Protein 2RIQ (pdb70)

Structure (mmCIF, N/CA/C/O backbone):
data_2RIQ
#
_entry.id   2RIQ
#
_cell.length_a   71.841
_cell.length_b   85.652
_cell.length_c   67.758
_cell.angle_alpha   90.00
_cell.angle_beta   90.00
_cell.angle_gamma   90.00
#
_symmetry.space_group_name_H-M   'C 2 2 21'
#
loop_
_entity.id
_entity.type
_entity.pdbx_description
1 polymer 'Poly [ADP-ribose] polymerase 1'
2 non-polymer 'ZINC ION'
3 non-polymer ETHANOL
4 non-polymer GLYCEROL
5 water water
#
loop_
_atom_site.group_PDB
_atom_site.id
_atom_site.type_symbol
_atom_site.label_atom_id
_atom_site.label_alt_id
_atom_site.label_comp_id
_atom_site.label_asym_id
_atom_site.label_entity_id
_atom_site.label_seq_id
_atom_site.pdbx_PDB_ins_code
_atom_site.Cartn_x
_atom_site.Cartn_y
_atom_site.Cartn_z
_atom_site.occupancy
_atom_site.B_iso_or_equiv
_atom_site.auth_seq_id
_atom_site.auth_comp_id
_atom_site.auth_asym_id
_atom_site.auth_atom_id
_atom_site.pdbx_PDB_model_num
ATOM 1 N N . LYS A 1 11 ? 34.964 29.700 -9.389 1.00 64.14 225 LYS A N 1
ATOM 2 C CA . LYS A 1 11 ? 35.460 31.096 -9.591 1.00 64.11 225 LYS A CA 1
ATOM 3 C C . LYS A 1 11 ? 34.831 32.031 -8.566 1.00 64.10 225 LYS A C 1
ATOM 4 O O . LYS A 1 11 ? 35.477 32.409 -7.583 1.00 64.35 225 LYS A O 1
ATOM 6 N N . LYS A 1 12 ? 33.567 32.391 -8.794 1.00 63.75 226 LYS A N 1
ATOM 7 C CA . LYS A 1 12 ? 32.804 33.216 -7.854 1.00 63.10 226 LYS A CA 1
ATOM 8 C C . LYS A 1 12 ? 32.309 32.368 -6.680 1.00 62.72 226 LYS A C 1
ATOM 9 O O . LYS A 1 12 ? 31.744 32.897 -5.714 1.00 62.68 226 LYS A O 1
ATOM 11 N N . GLU A 1 13 ? 32.527 31.054 -6.782 1.00 62.22 2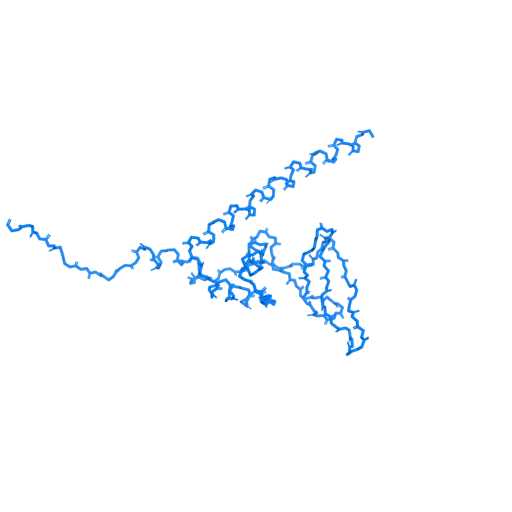27 GLU A N 1
ATOM 12 C CA . GLU A 1 13 ? 32.272 30.105 -5.700 1.00 61.66 227 GLU A CA 1
ATOM 13 C C . GLU A 1 13 ? 33.137 30.462 -4.500 1.00 61.38 227 GLU A C 1
ATOM 14 O O . GLU A 1 13 ? 32.667 30.454 -3.358 1.00 61.49 227 GLU A O 1
ATOM 16 N N . LYS A 1 14 ? 34.401 30.785 -4.780 1.00 60.73 228 LYS A N 1
ATOM 17 C CA . LYS A 1 14 ? 35.365 31.213 -3.771 1.00 60.06 228 LYS A CA 1
ATOM 18 C C . LYS A 1 14 ? 34.906 32.500 -3.094 1.00 59.61 228 LYS A C 1
ATOM 19 O O . LYS A 1 14 ? 35.013 32.639 -1.876 1.00 59.64 228 LYS A O 1
ATOM 21 N N . ASP A 1 15 ? 34.383 33.424 -3.896 1.00 58.94 229 ASP A N 1
ATOM 22 C CA . ASP A 1 15 ? 33.902 34.712 -3.410 1.00 58.33 229 ASP A CA 1
ATOM 23 C C . ASP A 1 15 ? 32.712 34.517 -2.482 1.00 57.73 229 ASP A C 1
ATOM 24 O O . ASP A 1 15 ? 32.653 35.113 -1.401 1.00 57.80 229 ASP A O 1
ATOM 29 N N . LYS A 1 16 ? 31.769 33.681 -2.916 1.00 56.45 230 LYS A N 1
ATOM 30 C CA . LYS A 1 16 ? 30.576 33.369 -2.140 1.00 55.59 230 LYS A CA 1
ATOM 31 C C . LYS A 1 16 ? 30.956 32.723 -0.802 1.00 54.28 230 LYS A C 1
ATOM 32 O O . LYS A 1 16 ? 30.416 33.096 0.239 1.00 54.07 230 LYS A O 1
ATOM 38 N N . ASP A 1 17 ? 31.887 31.770 -0.848 1.00 52.91 231 ASP A N 1
ATOM 39 C CA . ASP A 1 17 ? 32.408 31.117 0.347 1.00 51.86 231 ASP A CA 1
ATOM 40 C C . ASP A 1 17 ? 32.989 32.110 1.348 1.00 50.57 231 ASP A C 1
ATOM 41 O O . ASP A 1 17 ? 32.744 31.994 2.552 1.00 49.44 231 ASP A O 1
ATOM 46 N N . SER A 1 18 ? 33.740 33.087 0.841 1.00 48.91 232 SER A N 1
ATOM 47 C CA . SER A 1 18 ? 34.348 34.116 1.678 1.00 47.60 232 SER A CA 1
ATOM 48 C C . SER A 1 18 ? 33.330 35.033 2.306 1.00 46.09 232 SER A C 1
ATOM 49 O O . SER A 1 18 ? 33.467 35.395 3.474 1.00 45.28 232 SER A O 1
ATOM 52 N N . LYS A 1 19 ? 32.326 35.435 1.533 1.00 44.66 233 LYS A N 1
ATOM 53 C CA . LYS A 1 19 ? 31.219 36.219 2.083 1.00 43.62 233 LYS A CA 1
ATOM 54 C C . LYS A 1 19 ? 30.541 35.434 3.214 1.00 42.07 233 LYS A C 1
ATOM 55 O O . LYS A 1 19 ? 30.268 35.988 4.268 1.00 42.63 233 LYS A O 1
ATOM 57 N N . LEU A 1 20 ? 30.316 34.142 2.996 1.00 41.08 234 LEU A N 1
ATOM 58 C CA . LEU A 1 20 ? 29.688 33.277 4.005 1.00 39.84 234 LEU A CA 1
ATOM 59 C C . LEU A 1 20 ? 30.564 33.119 5.252 1.00 38.68 234 LEU A C 1
ATOM 60 O O . LEU A 1 20 ? 30.066 33.174 6.366 1.00 36.69 234 LEU A O 1
ATOM 65 N N . GLU A 1 21 ? 31.856 32.900 5.037 1.00 37.57 235 GLU A N 1
ATOM 66 C CA . GLU A 1 21 ? 32.833 32.794 6.127 1.00 38.15 235 GLU A CA 1
ATOM 67 C C . GLU A 1 21 ? 32.832 34.032 7.004 1.00 36.36 235 GLU A C 1
ATOM 68 O O . GLU A 1 21 ? 32.865 33.936 8.225 1.00 34.80 235 GLU A O 1
ATOM 74 N N . LYS A 1 22 ? 32.771 35.200 6.379 1.00 35.03 236 LYS A N 1
ATOM 75 C CA . LYS A 1 22 ? 32.683 36.448 7.127 1.00 35.23 236 LYS A CA 1
ATOM 76 C C . LYS A 1 22 ? 31.405 36.586 7.961 1.00 33.60 236 LYS A C 1
ATOM 77 O O . LYS A 1 22 ? 31.450 36.973 9.123 1.00 32.72 236 LYS A O 1
ATOM 83 N N . ALA A 1 23 ? 30.268 36.233 7.364 1.00 33.21 237 ALA A N 1
ATOM 84 C CA . ALA A 1 23 ? 28.985 36.196 8.089 1.00 32.52 237 ALA A CA 1
ATOM 85 C C . ALA A 1 23 ? 29.012 35.159 9.231 1.00 31.93 237 ALA A C 1
ATOM 86 O O . ALA A 1 23 ? 28.474 35.390 10.291 1.00 33.27 237 ALA A O 1
ATOM 88 N N . LEU A 1 24 ? 29.653 34.023 8.994 1.00 31.11 238 LEU A N 1
ATOM 89 C CA . LEU A 1 24 ? 29.767 33.000 10.033 1.00 31.97 238 LEU A CA 1
ATOM 90 C C . LEU A 1 24 ? 30.634 33.479 11.177 1.00 31.24 238 LEU A C 1
ATOM 91 O O . LEU A 1 24 ? 30.319 33.227 12.315 1.00 30.16 238 LEU A O 1
ATOM 96 N N . LYS A 1 25 ? 31.734 34.163 10.880 1.00 31.09 239 LYS A N 1
ATOM 97 C CA . LYS A 1 25 ? 32.578 34.747 11.944 1.00 31.51 239 LYS A CA 1
ATOM 98 C C . LYS A 1 25 ? 31.783 35.741 12.785 1.00 31.82 239 LYS A C 1
ATOM 99 O O . LYS A 1 25 ? 31.815 35.700 13.999 1.00 32.12 239 LYS A O 1
ATOM 105 N N . ALA A 1 26 ? 31.008 36.609 12.133 1.00 31.66 240 ALA A N 1
ATOM 106 C CA . ALA A 1 26 ? 30.147 37.534 12.884 1.00 32.14 240 ALA A CA 1
ATOM 107 C C . ALA A 1 26 ? 29.161 36.807 13.805 1.00 31.73 240 ALA A C 1
ATOM 108 O O . ALA A 1 26 ? 28.946 37.201 14.965 1.00 32.34 240 ALA A O 1
ATOM 110 N N . GLN A 1 27 ? 28.592 35.721 13.279 1.00 30.93 241 GLN A N 1
ATOM 111 C CA . GLN A 1 27 ? 27.614 34.926 14.010 1.00 32.37 241 GLN A CA 1
ATOM 112 C C . GLN A 1 27 ? 28.260 34.266 15.220 1.00 32.09 241 GLN A C 1
ATOM 113 O O . GLN A 1 27 ? 27.713 34.287 16.318 1.00 33.37 241 GLN A O 1
ATOM 119 N N . ASN A 1 28 ? 29.453 33.720 15.012 1.00 32.57 242 ASN A N 1
ATOM 120 C CA . ASN A 1 28 ? 30.132 33.063 16.129 1.00 32.71 242 ASN A CA 1
ATOM 121 C C . ASN A 1 28 ? 30.627 34.065 17.181 1.00 33.76 242 ASN A C 1
ATOM 122 O O . ASN A 1 28 ? 30.680 33.735 18.365 1.00 34.32 242 ASN A O 1
ATOM 127 N N . ASP A 1 29 ? 31.023 35.270 16.749 1.00 32.30 243 ASP A N 1
ATOM 128 C CA . ASP A 1 29 ? 31.363 36.358 17.648 1.00 31.89 243 ASP A CA 1
ATOM 129 C C . ASP A 1 29 ? 30.190 36.711 18.520 1.00 32.58 243 ASP A C 1
ATOM 130 O O . ASP A 1 29 ? 30.334 36.892 19.719 1.00 33.13 243 ASP A O 1
ATOM 135 N N . LEU A 1 30 ? 29.021 36.791 17.899 1.00 32.39 244 LEU A N 1
ATOM 136 C CA . LEU A 1 30 ? 27.803 37.093 18.662 1.00 32.86 244 LEU A CA 1
ATOM 137 C C . LEU A 1 30 ? 27.562 35.998 19.707 1.00 34.01 244 LEU A C 1
ATOM 138 O O . LEU A 1 30 ? 27.308 36.291 20.870 1.00 34.50 244 LEU A O 1
ATOM 143 N N . ILE A 1 31 ? 27.622 34.736 19.295 1.00 33.99 245 ILE A N 1
ATOM 144 C CA . ILE A 1 31 ? 27.408 33.641 20.237 1.00 34.67 245 ILE A CA 1
ATOM 145 C C . ILE A 1 31 ? 28.395 33.734 21.396 1.00 35.02 245 ILE A C 1
ATOM 146 O O . ILE A 1 31 ? 28.020 33.525 22.533 1.00 35.56 245 ILE A O 1
ATOM 151 N N . TRP A 1 32 ? 29.655 34.061 21.113 1.00 34.85 246 TRP A N 1
ATOM 152 C CA . TRP A 1 32 ? 30.665 34.165 22.168 1.00 33.96 246 TRP A CA 1
ATOM 153 C C . TRP A 1 32 ? 30.260 35.258 23.152 1.00 34.51 246 TRP A C 1
ATOM 154 O O . TRP A 1 32 ? 30.296 35.062 24.367 1.00 34.75 246 TRP A O 1
ATOM 165 N N . ASN A 1 33 ? 29.860 36.404 22.627 1.00 34.69 247 ASN A N 1
ATOM 166 C CA . ASN A 1 33 ? 29.403 37.500 23.493 1.00 35.61 247 ASN A CA 1
ATOM 167 C C . ASN A 1 33 ? 28.184 37.145 24.333 1.00 36.38 247 ASN A C 1
ATOM 168 O O . ASN A 1 33 ? 28.123 37.498 25.519 1.00 36.15 247 ASN A O 1
ATOM 173 N N . ILE A 1 34 ? 27.204 36.459 23.730 1.00 35.87 248 ILE A N 1
ATOM 174 C CA . ILE A 1 34 ? 26.030 36.035 24.491 1.00 36.47 248 ILE A CA 1
ATOM 175 C C . ILE A 1 34 ? 26.414 35.081 25.633 1.00 36.55 248 ILE A C 1
ATOM 176 O O . ILE A 1 34 ? 25.916 35.246 26.768 1.00 36.67 248 ILE A O 1
ATOM 181 N N . LYS A 1 35 ? 27.339 34.150 25.350 1.00 35.39 249 LYS A N 1
ATOM 182 C CA . LYS A 1 35 ? 27.836 33.230 26.390 1.00 35.84 249 LYS A CA 1
ATOM 183 C C . LYS A 1 35 ? 28.553 33.996 27.484 1.00 35.68 249 LYS A C 1
ATOM 184 O O . LYS A 1 35 ? 28.342 33.724 28.669 1.00 37.69 249 LYS A O 1
ATOM 190 N N . ASP A 1 36 ? 29.349 34.973 27.094 1.00 36.70 250 ASP A N 1
ATOM 191 C CA . ASP A 1 36 ? 30.153 35.749 28.051 1.00 37.47 250 ASP A CA 1
ATOM 192 C C . ASP A 1 36 ? 29.223 36.527 28.970 1.00 38.27 250 ASP A C 1
ATOM 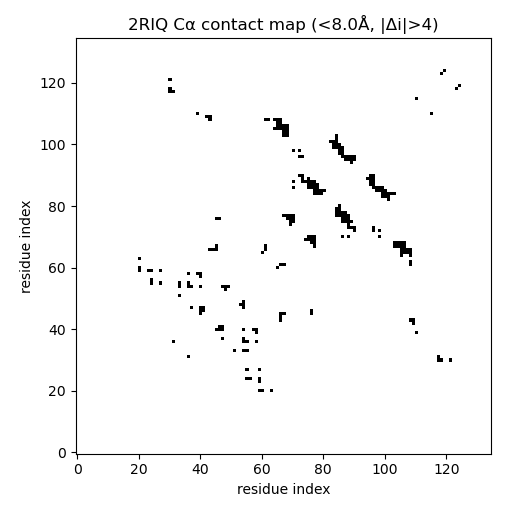193 O O . ASP A 1 36 ? 29.422 36.519 30.186 1.00 39.47 250 ASP A O 1
ATOM 198 N N . GLU A 1 37 ? 28.149 37.093 28.412 1.00 36.99 251 GLU A N 1
ATOM 199 C CA . GLU A 1 37 ? 27.158 37.849 29.209 1.00 38.21 251 GLU A CA 1
ATOM 200 C C . GLU A 1 37 ? 26.282 36.963 30.061 1.00 36.38 251 GLU A C 1
ATOM 201 O O . GLU A 1 37 ? 25.965 37.310 31.183 1.00 38.57 251 GLU A O 1
ATOM 207 N N . LEU A 1 38 ? 25.901 35.793 29.555 1.00 35.88 252 LEU A N 1
ATOM 208 C CA . LEU A 1 38 ? 25.063 34.891 30.375 1.00 36.03 252 LEU A CA 1
ATOM 209 C C . LEU A 1 38 ? 25.849 34.471 31.617 1.00 36.65 252 LEU A C 1
ATOM 210 O O . LEU A 1 38 ? 25.288 34.315 32.675 1.00 36.88 252 LEU A O 1
ATOM 215 N N . LYS A 1 39 ? 27.150 34.263 31.483 1.00 36.70 253 LYS A N 1
ATOM 216 C CA . LYS A 1 39 ? 27.957 33.734 32.610 1.00 37.89 253 LYS A CA 1
ATOM 217 C C . LYS A 1 39 ? 28.012 34.764 33.732 1.00 39.00 253 LYS A C 1
ATOM 218 O O . LYS A 1 39 ? 28.252 34.400 34.894 1.00 40.00 253 LYS A O 1
ATOM 224 N N . LYS A 1 40 ? 27.791 36.029 33.386 1.00 39.10 254 LYS A N 1
ATOM 225 C CA . LYS A 1 40 ? 27.821 37.111 34.385 1.00 39.93 254 LYS A CA 1
ATOM 226 C C . LYS A 1 40 ? 26.594 37.140 35.261 1.00 39.61 254 LYS A C 1
ATOM 227 O O . LYS A 1 40 ? 26.687 37.684 36.363 1.00 40.97 254 LYS A O 1
ATOM 233 N N . VAL A 1 41 ? 25.463 36.590 34.790 1.00 40.03 255 VAL A N 1
ATOM 234 C CA . VAL A 1 41 ? 24.158 36.794 35.456 1.00 40.99 255 VAL A CA 1
ATOM 235 C C . VAL A 1 41 ? 23.361 35.519 35.764 1.00 41.23 255 VAL A C 1
ATOM 236 O O . VAL A 1 41 ? 22.366 35.572 36.526 1.00 40.51 255 VAL A O 1
ATOM 240 N N . CYS A 1 42 ? 23.733 34.404 35.119 1.00 39.79 256 CYS A N 1
ATOM 241 C CA . CYS A 1 42 ? 22.992 33.160 35.231 1.00 39.96 256 CYS A CA 1
ATOM 242 C C . CYS A 1 42 ? 23.878 32.043 35.786 1.00 40.23 256 CYS A C 1
ATOM 243 O O . CYS A 1 42 ? 25.035 31.830 35.334 1.00 40.46 256 CYS A O 1
ATOM 246 N N . SER A 1 43 ? 23.356 31.328 36.769 1.00 37.56 257 SER A N 1
ATOM 247 C CA . SER A 1 43 ? 24.016 30.115 37.238 1.00 37.93 257 SER A CA 1
ATOM 248 C C . SER A 1 43 ? 23.619 28.965 36.304 1.00 37.11 257 SER A C 1
ATOM 249 O O . SER A 1 43 ? 22.702 29.112 35.474 1.00 36.76 257 SER A O 1
ATOM 252 N N . THR A 1 44 ? 24.247 27.815 36.494 1.00 38.13 258 THR A N 1
ATOM 253 C CA . THR A 1 44 ? 23.879 26.639 35.720 1.00 37.31 258 THR A CA 1
ATOM 254 C C . THR A 1 44 ? 22.417 26.309 35.982 1.00 36.82 258 THR A C 1
ATOM 255 O O . THR A 1 44 ? 21.682 25.972 35.031 1.00 36.04 258 THR A O 1
ATOM 259 N N . ASN A 1 45 ? 21.976 26.441 37.241 1.00 36.90 259 ASN A N 1
ATOM 260 C CA . ASN A 1 45 ? 20.557 26.234 37.566 1.00 37.50 259 ASN A CA 1
ATOM 261 C C . ASN A 1 45 ? 19.648 27.139 36.738 1.00 36.71 259 ASN A C 1
ATOM 262 O O . ASN A 1 45 ? 18.648 26.692 36.164 1.00 35.89 259 ASN A O 1
ATOM 267 N N . ASP A 1 46 ? 19.982 28.423 36.679 1.00 36.81 260 ASP A N 1
ATOM 268 C CA . ASP A 1 46 ? 19.192 29.377 35.881 1.00 36.70 260 ASP A CA 1
ATOM 269 C C . ASP A 1 46 ? 19.132 28.934 34.411 1.00 36.87 260 ASP A C 1
ATOM 270 O O . ASP A 1 46 ? 18.082 28.970 33.784 1.00 36.64 260 ASP A O 1
ATOM 275 N N . LEU A 1 47 ? 20.280 28.554 33.868 1.00 36.73 261 LEU A N 1
ATOM 276 C CA . LEU A 1 47 ? 20.326 28.077 32.464 1.00 35.82 261 LEU A CA 1
ATOM 277 C C . LEU A 1 47 ? 19.485 26.815 32.246 1.00 35.79 261 LEU A C 1
ATOM 278 O O . LEU A 1 47 ? 18.778 26.716 31.236 1.00 35.86 261 LEU A O 1
ATOM 283 N N . LYS A 1 48 ? 19.494 25.858 33.178 1.00 35.27 262 LYS A N 1
ATOM 284 C CA . LYS A 1 48 ? 18.631 24.669 33.045 1.00 35.45 262 LYS A CA 1
ATOM 285 C C . LYS A 1 48 ? 17.154 25.087 33.003 1.00 34.98 262 LYS A C 1
ATOM 286 O O . LYS A 1 48 ? 16.383 24.574 32.193 1.00 35.55 262 LYS A O 1
ATOM 292 N N . GLU A 1 49 ? 16.776 26.052 33.849 1.00 35.03 263 GLU A N 1
ATOM 293 C CA . GLU A 1 49 ? 15.386 26.514 33.903 1.00 36.79 263 GLU A CA 1
ATOM 294 C C . GLU A 1 49 ? 14.981 27.116 32.559 1.00 36.38 263 GLU A C 1
ATOM 295 O O . GLU A 1 49 ? 13.824 26.924 32.130 1.00 35.36 263 GLU A O 1
ATOM 301 N N . LEU A 1 50 ? 15.907 27.873 31.956 1.00 35.48 264 LEU A N 1
ATOM 302 C CA . LEU A 1 50 ? 15.685 28.488 30.641 1.00 35.44 264 LEU A CA 1
ATOM 303 C C . LEU A 1 50 ? 15.482 27.438 29.551 1.00 35.89 264 LEU A C 1
ATOM 304 O O . LEU A 1 50 ? 14.525 27.558 28.743 1.00 36.72 264 LEU A O 1
ATOM 309 N N . LEU A 1 51 ? 16.314 26.395 29.564 1.00 35.95 265 LEU A N 1
ATOM 310 C CA . LEU A 1 51 ? 16.094 25.278 28.608 1.00 35.31 265 LEU A CA 1
ATOM 311 C C . LEU A 1 51 ? 14.725 24.656 28.821 1.00 35.68 265 LEU A C 1
ATOM 312 O O . LEU A 1 51 ? 13.962 24.430 27.863 1.00 36.42 265 LEU A O 1
ATOM 317 N N . ILE A 1 52 ? 14.437 24.331 30.079 1.00 36.05 266 ILE A N 1
ATOM 318 C CA . ILE A 1 52 ? 13.196 23.646 30.415 1.00 37.03 266 ILE A CA 1
ATOM 319 C C . ILE A 1 52 ? 11.999 24.478 29.974 1.00 37.03 266 ILE A C 1
ATOM 320 O O . ILE A 1 52 ? 11.049 23.958 29.367 1.00 37.37 266 ILE A O 1
ATOM 325 N N . PHE A 1 53 ? 12.061 25.778 30.249 1.00 37.45 267 PHE A N 1
ATOM 326 C CA . PHE A 1 53 ? 10.968 26.678 29.901 1.00 37.37 267 PHE A CA 1
ATOM 327 C C . PHE A 1 53 ? 10.702 26.688 28.403 1.00 36.93 267 PHE A C 1
ATOM 328 O O . PHE A 1 53 ? 9.536 26.754 27.971 1.00 37.56 267 PHE A O 1
ATOM 336 N N . ASN A 1 54 ? 11.782 26.601 27.622 1.00 37.33 268 ASN A N 1
ATOM 337 C CA . ASN A 1 54 ? 11.672 26.597 26.170 1.00 37.06 268 ASN A CA 1
ATOM 338 C C . ASN A 1 54 ? 11.572 25.195 25.560 1.00 36.01 268 ASN A C 1
ATOM 339 O O . ASN A 1 54 ? 11.786 25.007 24.357 1.00 36.10 268 ASN A O 1
ATOM 344 N N . LYS A 1 55 ? 11.232 24.237 26.408 1.00 35.90 269 LYS A N 1
ATOM 345 C CA . LYS A 1 55 ? 11.028 22.847 26.019 1.00 36.90 269 LYS A CA 1
ATOM 346 C C . LYS A 1 55 ? 12.230 22.186 25.336 1.00 36.66 269 LYS A C 1
ATOM 347 O O . LYS A 1 55 ? 12.045 21.373 24.392 1.00 38.01 269 LYS A O 1
ATOM 353 N N . GLN A 1 56 ? 13.433 22.493 25.826 1.00 36.11 270 GLN A N 1
ATOM 354 C CA . GLN A 1 56 ? 14.663 21.867 25.329 1.00 35.60 270 GLN A CA 1
ATOM 355 C C . GLN A 1 56 ? 15.141 20.851 26.349 1.00 36.88 270 GLN A C 1
ATOM 356 O O . GLN A 1 56 ? 15.013 21.075 27.556 1.00 37.46 270 GLN A O 1
ATOM 362 N N . GLN A 1 57 ? 15.671 19.721 25.887 1.00 36.56 271 GLN A N 1
ATOM 363 C CA . GLN A 1 57 ? 16.312 18.780 26.805 1.00 38.10 271 GLN A CA 1
ATOM 364 C C . GLN A 1 57 ? 17.491 19.419 27.507 1.00 38.36 271 GLN A C 1
ATOM 365 O O . GLN A 1 57 ? 18.150 20.267 26.945 1.00 38.45 271 GLN A O 1
ATOM 371 N N . VAL A 1 58 ? 17.766 18.987 28.736 1.00 38.45 272 VAL A N 1
ATOM 372 C CA . VAL A 1 58 ? 18.913 19.514 29.478 1.00 38.84 272 VAL A CA 1
ATOM 373 C C . VAL A 1 58 ? 20.038 18.496 29.334 1.00 38.83 272 VAL A C 1
ATOM 374 O O . VAL A 1 58 ? 19.897 17.344 29.763 1.00 39.43 272 VAL A O 1
ATOM 378 N N . PRO A 1 59 ? 21.139 18.887 28.670 1.00 39.24 273 PRO A N 1
ATOM 379 C CA . PRO A 1 59 ? 22.258 17.984 28.484 1.00 39.89 273 PRO A CA 1
ATOM 380 C C . PRO A 1 59 ? 23.031 17.888 29.785 1.00 40.76 273 PRO A C 1
ATOM 381 O O . PRO A 1 59 ? 22.805 18.679 30.699 1.00 40.83 273 PRO A O 1
ATOM 385 N N . SER A 1 60 ? 23.894 16.888 29.897 1.00 42.19 274 SER A N 1
ATOM 386 C CA . SER A 1 60 ? 24.811 16.873 31.019 1.00 43.61 274 SER A CA 1
ATOM 387 C C . SER A 1 60 ? 26.035 17.715 30.644 1.00 43.91 274 SER A C 1
ATOM 388 O O . SER A 1 60 ? 26.455 17.780 29.478 1.00 46.48 274 SER A O 1
ATOM 391 N N . GLY A 1 61 ? 26.599 18.367 31.629 1.00 43.35 275 GLY A N 1
ATOM 392 C CA . GLY A 1 61 ? 27.783 19.155 31.426 1.00 42.73 275 GLY A CA 1
ATOM 393 C C . GLY A 1 61 ? 27.359 20.605 31.429 1.00 42.38 275 GLY A C 1
ATOM 394 O O . GLY A 1 61 ? 26.465 21.006 30.671 1.00 41.76 275 GLY A O 1
ATOM 395 N N . GLU A 1 62 ? 28.003 21.374 32.292 1.00 42.10 276 GLU A N 1
ATOM 396 C CA . GLU A 1 62 ? 27.710 22.781 32.429 1.00 43.06 276 GLU A CA 1
ATOM 397 C C . GLU A 1 62 ? 27.959 23.520 31.115 1.00 42.49 276 GLU A C 1
ATOM 398 O O . GLU A 1 62 ? 27.170 24.386 30.761 1.00 41.00 276 GLU A O 1
ATOM 404 N N . SER A 1 63 ? 29.040 23.178 30.404 1.00 41.64 277 SER A N 1
ATOM 405 C CA . SER A 1 63 ? 29.317 23.838 29.103 1.00 41.70 277 SER A CA 1
ATOM 406 C C . SER A 1 63 ? 28.242 23.626 28.057 1.00 40.42 277 SER A C 1
ATOM 407 O O . SER A 1 63 ? 27.870 24.571 27.345 1.00 40.21 277 SER A O 1
ATOM 410 N N . ALA A 1 64 ? 27.748 22.397 27.955 1.00 39.05 278 ALA A N 1
ATOM 411 C CA . ALA A 1 64 ? 26.668 22.081 27.006 1.00 38.38 278 ALA A CA 1
ATOM 412 C C . ALA A 1 64 ? 25.384 22.836 27.345 1.00 37.36 278 ALA A C 1
ATOM 413 O O . ALA A 1 64 ? 24.709 23.323 26.457 1.00 37.42 278 ALA A O 1
ATOM 415 N N . ILE A 1 65 ? 25.039 22.916 28.628 1.00 36.57 279 ILE A N 1
ATOM 416 C CA . ILE A 1 65 ? 23.870 23.704 29.024 1.00 36.04 279 ILE A CA 1
ATOM 417 C C . ILE A 1 65 ? 24.012 25.173 28.563 1.00 35.31 279 ILE A C 1
ATOM 418 O O . ILE A 1 65 ? 23.117 25.712 27.925 1.00 36.92 279 ILE A O 1
ATOM 423 N N . LEU A 1 66 ? 25.149 25.788 28.848 1.00 35.02 280 LEU A N 1
ATOM 424 C CA . LEU A 1 66 ? 25.397 27.191 28.441 1.00 34.95 280 LEU A CA 1
ATOM 425 C C . LEU A 1 66 ? 25.297 27.301 26.901 1.00 35.30 280 LEU A C 1
ATOM 426 O O . LEU A 1 66 ? 24.663 28.230 26.332 1.00 35.68 280 LEU A O 1
ATOM 431 N N . ASP A 1 67 ? 25.935 26.365 26.206 1.00 35.96 281 ASP A N 1
ATOM 432 C CA . ASP A 1 67 ? 25.953 26.419 24.731 1.00 36.13 281 ASP A CA 1
ATOM 433 C C . ASP A 1 67 ? 24.539 26.390 24.167 1.00 36.45 281 ASP A C 1
ATOM 434 O O . ASP A 1 67 ? 24.232 27.146 23.253 1.00 35.90 281 ASP A O 1
ATOM 439 N N . ARG A 1 68 ? 23.684 25.509 24.689 1.00 35.69 282 ARG A N 1
ATOM 440 C CA . ARG A 1 68 ? 22.338 25.385 24.115 1.00 34.79 282 ARG A CA 1
ATOM 441 C C . ARG A 1 68 ? 21.436 26.580 24.437 1.00 35.04 282 ARG A C 1
ATOM 442 O O . ARG A 1 68 ? 20.589 26.954 23.609 1.00 34.51 282 ARG A O 1
ATOM 450 N N . VAL A 1 69 ? 21.629 27.203 25.607 1.00 34.03 283 VAL A N 1
ATOM 451 C CA . VAL A 1 69 ? 20.877 28.430 25.913 1.00 35.12 283 VAL A CA 1
ATOM 452 C C . VAL A 1 69 ? 21.315 29.559 24.996 1.00 33.92 283 VAL A C 1
ATOM 453 O O . VAL A 1 69 ? 20.480 30.251 24.426 1.00 36.07 283 VAL A O 1
ATOM 457 N N . ALA A 1 70 ? 22.627 29.749 24.848 1.00 35.97 284 ALA A N 1
ATOM 458 C CA . ALA A 1 70 ? 23.047 30.851 23.975 1.00 36.64 284 ALA A CA 1
ATOM 459 C C . ALA A 1 70 ? 22.581 30.624 22.540 1.00 37.33 284 ALA A C 1
ATOM 460 O O . ALA A 1 70 ? 22.097 31.553 21.875 1.00 36.88 284 ALA A O 1
ATOM 462 N N . ASP A 1 71 ? 22.670 29.389 22.056 1.00 37.25 285 ASP A N 1
ATOM 463 C CA . ASP A 1 71 ? 22.164 29.080 20.715 1.00 37.28 285 ASP A CA 1
ATOM 464 C C . ASP A 1 71 ? 20.703 29.401 20.606 1.00 37.06 285 ASP A C 1
ATOM 465 O O . ASP A 1 71 ? 20.249 29.994 19.619 1.00 37.86 285 ASP A O 1
ATOM 470 N N . GLY A 1 72 ? 19.930 29.011 21.624 1.00 36.11 286 GLY A N 1
ATOM 471 C CA . GLY A 1 72 ? 18.498 29.290 21.609 1.00 36.50 286 GLY A CA 1
ATOM 472 C C . GLY A 1 72 ? 18.206 30.767 21.562 1.00 36.66 286 GLY A C 1
ATOM 473 O O . GLY A 1 72 ? 17.282 31.196 20.897 1.00 36.91 286 GLY A O 1
ATOM 474 N N . MET A 1 73 ? 18.987 31.556 22.295 1.00 36.66 287 MET A N 1
ATOM 475 C CA . MET A 1 73 ? 18.770 33.004 22.307 1.00 37.47 287 MET A CA 1
ATOM 476 C C . MET A 1 73 ? 19.164 33.722 21.023 1.00 37.77 287 MET A C 1
ATOM 477 O O . MET A 1 73 ? 18.662 34.824 20.749 1.00 38.20 287 MET A O 1
ATOM 482 N N . VAL A 1 74 ? 20.010 33.072 20.228 1.00 35.60 288 VAL A N 1
ATOM 483 C CA . VAL A 1 74 ? 20.471 33.640 18.951 1.00 35.69 288 VAL A CA 1
ATOM 484 C C . VAL A 1 74 ? 19.614 33.123 17.757 1.00 36.43 288 VAL A C 1
ATOM 485 O O . VAL A 1 74 ? 19.308 33.871 16.821 1.00 36.78 288 VAL A O 1
ATOM 489 N N . PHE A 1 75 ? 19.251 31.847 17.814 1.00 35.65 289 PHE A N 1
ATOM 490 C CA . PHE A 1 75 ? 18.640 31.160 16.672 1.00 36.15 289 PHE A CA 1
ATOM 491 C C . PHE A 1 75 ? 17.184 30.766 16.90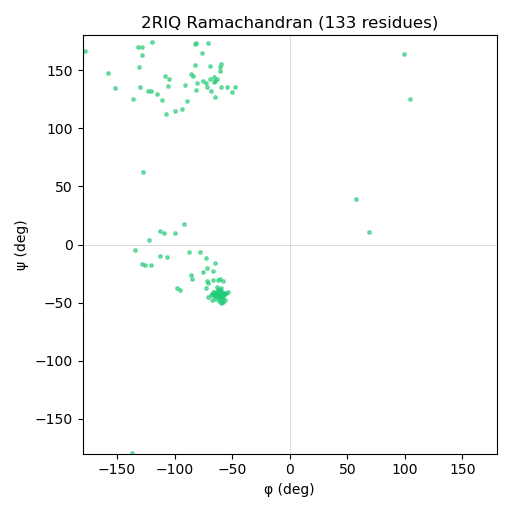3 1.00 37.05 289 PHE A C 1
ATOM 492 O O . PHE A 1 75 ? 16.482 30.333 15.962 1.00 37.74 289 PHE A O 1
ATOM 500 N N . GLY A 1 76 ? 16.698 30.882 18.135 1.00 36.31 290 GLY A N 1
ATOM 501 C CA . GLY A 1 76 ? 15.331 30.439 18.393 1.00 36.13 290 GLY A CA 1
ATOM 502 C C . GLY A 1 76 ? 15.280 29.051 19.006 1.00 35.90 290 GLY A C 1
ATOM 503 O O . GLY A 1 76 ? 16.260 28.300 18.996 1.00 35.74 290 GLY A O 1
ATOM 504 N N . ALA A 1 77 ? 14.120 28.706 19.577 1.00 35.34 291 ALA A N 1
ATOM 505 C CA . ALA A 1 77 ? 13.992 27.441 20.273 1.00 35.53 291 ALA A CA 1
ATOM 506 C C . ALA A 1 77 ? 13.750 26.372 19.213 1.00 36.56 291 ALA A C 1
ATOM 507 O O .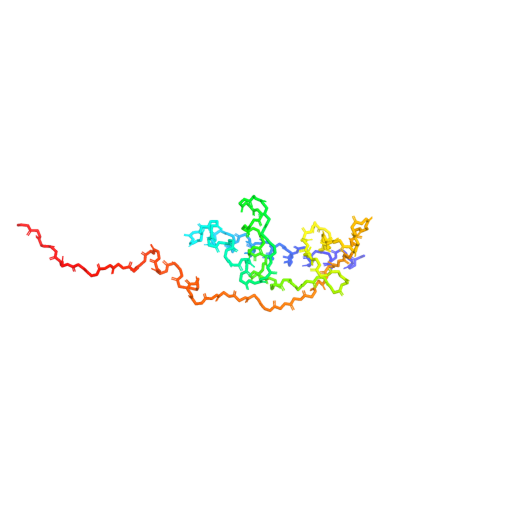 ALA A 1 77 ? 12.876 26.538 18.350 1.00 37.15 291 ALA A O 1
ATOM 509 N N . LEU A 1 78 ? 14.468 25.276 19.291 1.00 36.85 292 LEU A N 1
ATOM 510 C CA . LEU A 1 78 ? 14.223 24.168 18.357 1.00 36.56 292 LEU A CA 1
ATOM 511 C C . LEU A 1 78 ? 12.910 23.493 18.699 1.00 37.17 292 LEU A C 1
ATOM 512 O O . LEU A 1 78 ? 12.642 23.192 19.871 1.00 37.29 292 LEU A O 1
ATOM 517 N N . LEU A 1 79 ? 12.106 23.203 17.666 1.00 37.94 293 LEU A N 1
ATOM 518 C CA . LEU A 1 79 ? 10.907 22.413 17.846 1.00 38.67 293 LEU A CA 1
ATOM 519 C C . LEU A 1 79 ? 11.273 20.928 17.855 1.00 38.70 293 LEU A C 1
ATOM 520 O O . LEU A 1 79 ? 12.311 20.527 17.288 1.00 38.25 293 LEU A O 1
ATOM 525 N N . PRO A 1 80 ? 10.440 20.106 18.513 1.00 39.31 294 PRO A N 1
ATOM 526 C CA . PRO A 1 80 ? 10.728 18.681 18.518 1.00 38.81 294 PRO A CA 1
ATOM 527 C C . PRO A 1 80 ? 10.719 18.126 17.110 1.00 39.08 294 PRO A C 1
ATOM 528 O O . PRO A 1 80 ? 10.046 18.674 16.228 1.00 39.23 294 PRO A O 1
ATOM 532 N N . CYS A 1 81 ? 11.480 17.060 16.893 1.00 37.98 295 CYS A N 1
ATOM 533 C CA . CYS A 1 81 ? 11.496 16.409 15.596 1.00 37.84 295 CYS A CA 1
ATOM 534 C C . CYS A 1 81 ? 10.081 16.124 15.113 1.00 38.60 295 CYS A C 1
ATOM 535 O O . CYS A 1 81 ? 9.269 15.556 15.836 1.00 38.17 295 CYS A O 1
ATOM 538 N N . GLU A 1 82 ? 9.796 16.487 13.868 1.00 39.83 296 GLU A N 1
ATOM 539 C CA . GLU A 1 82 ? 8.474 16.222 13.298 1.00 40.85 296 GLU A CA 1
ATOM 540 C C . GLU A 1 82 ? 8.236 14.753 12.970 1.00 40.30 296 GLU A C 1
ATOM 541 O O . GLU A 1 82 ? 7.088 14.363 12.659 1.00 40.39 296 GLU A O 1
ATOM 547 N N . GLU A 1 83 ? 9.287 13.935 13.008 1.00 39.17 297 GLU A N 1
ATOM 548 C CA . GLU A 1 83 ? 9.126 12.513 12.724 1.00 40.16 297 GLU A CA 1
ATOM 549 C C . GLU A 1 83 ? 9.007 11.673 13.993 1.00 39.32 297 GLU A C 1
ATOM 550 O O . GLU A 1 83 ? 8.253 10.730 14.006 1.00 39.72 297 GLU A O 1
ATOM 556 N N . CYS A 1 84 ? 9.742 12.015 15.051 1.00 38.52 298 CYS A N 1
ATOM 557 C CA . CYS A 1 84 ? 9.801 11.146 16.250 1.00 37.64 298 CYS A CA 1
ATOM 558 C C . CYS A 1 84 ? 9.657 11.900 17.557 1.00 37.88 298 CYS A C 1
ATOM 559 O O . CYS A 1 84 ? 9.631 11.285 18.623 1.00 38.51 298 CYS A O 1
ATOM 562 N N . SER A 1 85 ? 9.595 13.226 17.462 1.00 37.49 299 SER A N 1
ATOM 563 C CA . SER A 1 85 ? 9.463 14.163 18.602 1.00 38.05 299 SER A CA 1
ATOM 564 C C . SER A 1 85 ? 10.695 14.258 19.513 1.00 37.57 299 SER A C 1
ATOM 565 O O . SER A 1 85 ? 10.664 14.905 20.570 1.00 37.43 299 SER A O 1
ATOM 568 N N . GLY A 1 86 ? 11.802 13.678 19.061 1.00 37.18 300 GLY A N 1
ATOM 569 C CA . GLY A 1 86 ? 13.082 13.782 19.771 1.00 35.80 300 GLY A CA 1
ATOM 570 C C . GLY A 1 86 ? 13.720 15.160 19.714 1.00 36.14 300 GLY A C 1
ATOM 571 O O . GLY A 1 86 ? 13.244 16.072 19.023 1.00 35.93 300 GLY A O 1
ATOM 572 N N . GLN A 1 87 ? 14.809 15.303 20.456 1.00 35.34 301 GLN A N 1
ATOM 573 C CA . GLN A 1 87 ? 15.513 16.565 20.527 1.00 34.64 301 GLN A CA 1
ATOM 574 C C . GLN A 1 87 ? 16.574 16.652 19.431 1.00 33.87 301 GLN A C 1
ATOM 575 O O . GLN A 1 87 ? 17.448 15.796 19.345 1.00 34.58 301 GLN A O 1
ATOM 581 N N . LEU A 1 88 ? 16.494 17.682 18.598 1.00 33.77 302 LEU A N 1
ATOM 582 C CA . LEU A 1 88 ? 17.569 18.000 17.657 1.00 33.67 302 LEU A CA 1
ATOM 583 C C . LEU A 1 88 ? 18.760 18.644 18.367 1.00 33.94 302 LEU A C 1
ATOM 584 O O . LEU A 1 88 ? 18.600 19.502 19.273 1.00 34.20 302 LEU A O 1
ATOM 589 N N . VAL A 1 89 ? 19.946 18.247 17.932 1.00 35.35 303 VAL A N 1
ATOM 590 C CA . VAL A 1 89 ? 21.178 18.757 18.501 1.00 35.77 303 VAL A CA 1
ATOM 591 C C . VAL A 1 89 ? 22.139 19.250 17.400 1.00 36.30 303 VAL A C 1
ATOM 592 O O . VAL A 1 89 ? 22.366 18.563 16.370 1.00 34.93 303 VAL A O 1
ATOM 596 N N . PHE A 1 90 ? 22.724 20.425 17.636 1.00 36.91 304 PHE A N 1
ATOM 597 C CA . PHE A 1 90 ? 23.743 20.972 16.711 1.00 38.58 304 PHE A CA 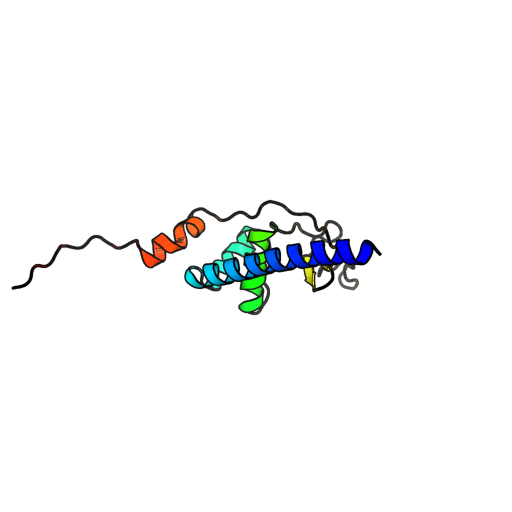1
ATOM 598 C C . PHE A 1 90 ? 25.000 20.108 16.668 1.00 39.73 304 PHE A C 1
ATOM 599 O O . PHE A 1 90 ? 25.605 19.827 17.714 1.00 40.15 304 PHE A O 1
ATOM 607 N N . LYS A 1 91 ? 25.419 19.700 15.468 1.00 40.57 305 LYS A N 1
ATOM 608 C CA . LYS A 1 91 ? 26.783 19.196 15.260 1.00 43.36 305 LYS A CA 1
ATOM 609 C C . LYS A 1 91 ? 27.454 20.109 14.235 1.00 44.61 305 LYS A C 1
ATOM 610 O O . LYS A 1 91 ? 26.804 20.972 13.653 1.00 45.46 305 LYS A O 1
ATOM 616 N N . SER A 1 92 ? 28.734 19.925 13.961 1.00 46.05 306 SER A N 1
ATOM 617 C CA . SER A 1 92 ? 29.401 20.894 13.099 1.00 46.74 306 SER A CA 1
ATOM 618 C C . SER A 1 92 ? 28.761 21.065 11.709 1.00 46.24 306 SER A C 1
ATOM 619 O O . SER A 1 92 ? 28.793 22.164 11.147 1.00 47.17 306 SER 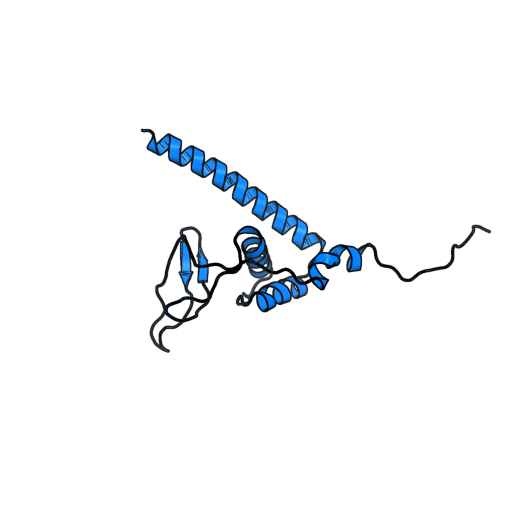A O 1
ATOM 622 N N . ASP A 1 93 ? 28.166 20.004 11.166 1.00 44.68 307 ASP A N 1
ATOM 623 C CA . ASP A 1 93 ? 27.688 20.039 9.788 1.00 43.26 307 ASP A CA 1
ATOM 624 C C . ASP A 1 93 ? 26.182 20.123 9.595 1.00 41.69 307 ASP A C 1
ATOM 625 O O . ASP A 1 93 ? 25.746 20.302 8.466 1.00 41.64 307 ASP A O 1
ATOM 630 N N . ALA A 1 94 ? 25.399 19.942 10.667 1.00 39.36 308 ALA A N 1
ATOM 631 C CA . ALA A 1 94 ? 23.942 19.991 10.603 1.00 37.19 308 ALA A CA 1
ATOM 632 C C . ALA A 1 94 ? 23.393 19.799 12.016 1.00 37.13 308 ALA A C 1
ATOM 633 O O . ALA A 1 94 ? 24.162 19.418 12.902 1.00 36.86 308 ALA A O 1
ATOM 635 N N . TYR A 1 95 ? 22.101 20.089 12.224 1.00 35.50 309 TYR A N 1
ATOM 636 C CA . TYR A 1 95 ? 21.395 19.593 13.417 1.00 35.73 309 TYR A CA 1
ATOM 637 C C . TYR A 1 95 ? 20.981 18.160 13.158 1.00 35.56 309 TYR A C 1
ATOM 638 O O . TYR A 1 95 ? 20.540 17.836 12.041 1.00 36.12 309 TYR A O 1
ATOM 647 N N . TYR A 1 96 ? 21.123 17.308 14.172 1.00 34.85 310 TYR A N 1
ATOM 648 C CA . TYR A 1 96 ? 20.737 15.892 14.071 1.00 33.71 310 TYR A CA 1
ATOM 649 C C . TYR A 1 96 ? 19.732 15.527 15.154 1.00 33.98 310 TYR A C 1
ATOM 650 O O . TYR A 1 96 ? 19.925 15.879 16.322 1.00 33.14 310 TYR A O 1
ATOM 659 N N . CYS A 1 97 ? 18.645 14.857 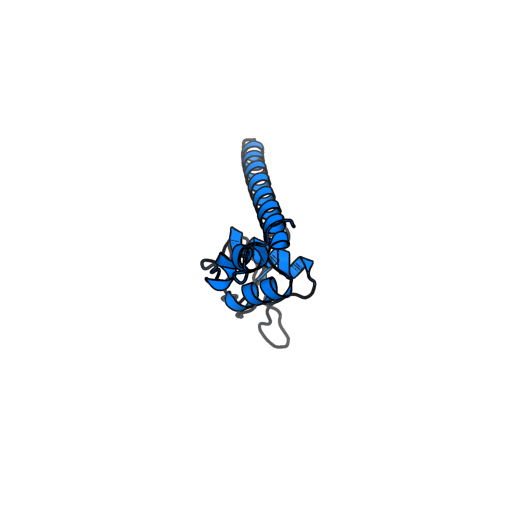14.797 1.00 34.14 311 CYS A N 1
ATOM 660 C CA . CYS A 1 97 ? 17.733 14.358 15.835 1.00 33.91 311 CYS A CA 1
ATOM 661 C C . CYS A 1 97 ? 18.417 13.288 16.674 1.00 34.52 311 CYS A C 1
ATOM 662 O O . CYS A 1 97 ? 19.182 12.471 16.138 1.00 35.50 311 CYS A O 1
ATOM 665 N N . THR A 1 98 ? 18.112 13.251 17.975 1.00 34.24 312 THR A N 1
ATOM 666 C CA . THR A 1 98 ? 18.698 12.231 18.860 1.00 35.20 312 THR A CA 1
ATOM 667 C C . THR A 1 98 ? 17.625 11.255 19.360 1.00 34.99 312 THR A C 1
ATOM 668 O O . THR A 1 98 ? 17.859 10.457 20.291 1.00 35.36 312 THR A O 1
ATOM 672 N N . GLY A 1 99 ? 16.446 11.317 18.753 1.00 35.43 313 GLY A N 1
ATOM 673 C CA . GLY A 1 99 ? 15.306 10.537 19.249 1.00 35.63 313 GLY A CA 1
ATOM 674 C C . GLY A 1 99 ? 15.258 9.087 18.818 1.00 36.49 313 GLY A C 1
ATOM 675 O O . GLY A 1 99 ? 16.051 8.628 18.003 1.00 36.87 313 GLY A O 1
ATOM 676 N N . ASP A 1 100 ? 14.300 8.365 19.380 1.00 36.80 314 ASP A N 1
ATOM 677 C CA . ASP A 1 100 ? 14.083 6.957 19.074 1.00 37.94 314 ASP A CA 1
ATOM 678 C C . ASP A 1 100 ? 12.780 6.811 18.310 1.00 38.71 314 ASP A C 1
ATOM 679 O O . ASP A 1 100 ? 11.735 7.233 18.817 1.00 39.54 314 ASP A O 1
ATOM 684 N N . VAL A 1 101 ? 12.831 6.205 17.119 1.00 38.74 315 VAL A N 1
ATOM 685 C CA . VAL A 1 101 ? 11.610 5.861 16.384 1.00 39.20 315 VAL A CA 1
ATOM 686 C C . VAL A 1 101 ? 10.871 4.699 17.062 1.00 39.82 315 VAL A C 1
ATOM 687 O O . VAL A 1 101 ? 9.645 4.728 17.204 1.00 41.27 315 VAL A O 1
ATOM 691 N N . THR A 1 102 ? 11.618 3.663 17.450 1.00 39.10 316 THR A N 1
ATOM 692 C CA . THR A 1 102 ? 11.095 2.555 18.233 1.00 37.91 316 THR A CA 1
ATOM 693 C C . THR A 1 102 ? 12.152 2.265 19.277 1.00 37.64 316 THR A C 1
ATOM 694 O O . THR A 1 102 ? 13.188 2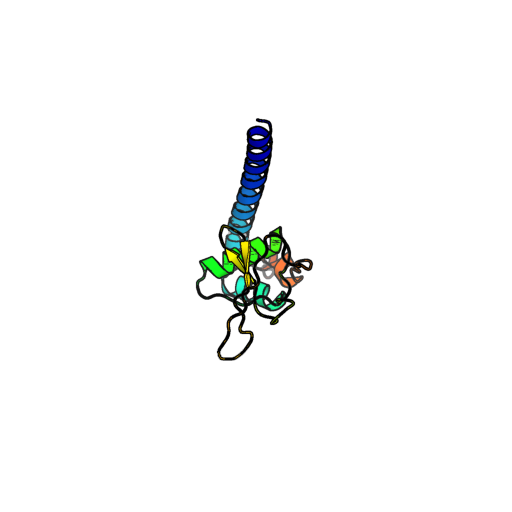.919 19.299 1.00 37.38 316 THR A O 1
ATOM 698 N N . ALA A 1 103 ? 11.911 1.268 20.118 1.00 37.25 317 ALA A N 1
ATOM 699 C CA . ALA A 1 103 ? 12.898 0.859 21.120 1.00 37.47 317 ALA A CA 1
ATOM 700 C C . ALA A 1 103 ? 14.167 0.293 20.469 1.00 37.18 317 ALA A C 1
ATOM 701 O O . ALA A 1 103 ? 15.215 0.192 21.125 1.00 37.36 317 ALA A O 1
ATOM 703 N N . TRP A 1 104 ? 14.067 -0.057 19.180 1.00 35.75 318 TRP A N 1
ATOM 704 C CA . TRP A 1 104 ? 15.166 -0.685 18.453 1.00 34.33 318 TRP A CA 1
ATOM 705 C C . TRP A 1 104 ? 15.634 0.071 17.195 1.00 33.81 318 TRP A C 1
ATOM 706 O O . TRP A 1 104 ? 16.511 -0.414 16.502 1.00 32.45 318 TRP A O 1
ATOM 717 N N . THR A 1 105 ? 15.066 1.246 16.920 1.00 34.06 319 THR A N 1
ATOM 718 C CA . THR A 1 105 ? 15.471 2.059 15.749 1.00 34.70 319 THR A CA 1
ATOM 719 C C . THR A 1 105 ? 15.617 3.554 16.082 1.00 35.02 319 THR A C 1
ATOM 720 O O . THR A 1 105 ? 14.704 4.170 16.617 1.00 35.01 319 THR A O 1
ATOM 724 N N . LYS A 1 106 ? 16.783 4.127 15.780 1.00 34.76 320 LYS A N 1
ATOM 725 C CA . LYS A 1 106 ? 17.057 5.541 16.025 1.00 35.77 320 LYS A CA 1
ATOM 726 C C . LYS A 1 106 ? 16.537 6.427 14.888 1.00 35.28 320 LYS A C 1
ATOM 727 O O . LYS A 1 106 ? 16.549 6.025 13.718 1.00 35.41 320 LYS A O 1
ATOM 733 N N . CYS A 1 107 ? 16.061 7.615 15.238 1.00 35.34 321 CYS A N 1
ATOM 734 C CA . CYS A 1 107 ? 15.729 8.595 14.216 1.00 35.33 321 CYS A CA 1
ATOM 735 C C . CYS A 1 107 ? 16.983 9.037 13.472 1.00 35.86 321 CYS A C 1
ATOM 736 O O . CYS A 1 107 ? 18.028 9.250 14.110 1.00 35.27 321 CYS A O 1
ATOM 739 N N . MET A 1 108 ? 16.867 9.220 12.146 1.00 34.85 322 MET A N 1
ATOM 740 C CA . MET A 1 108 ? 17.996 9.664 11.314 1.00 35.74 322 MET A CA 1
ATOM 741 C C . MET A 1 108 ? 17.849 11.093 10.800 1.00 35.59 322 MET A C 1
ATOM 742 O O . MET A 1 108 ? 18.631 11.534 9.958 1.00 35.18 322 MET A O 1
ATOM 747 N N . VAL A 1 109 ? 16.852 11.811 11.314 1.00 35.41 323 VAL A N 1
ATOM 748 C CA . VAL A 1 109 ? 16.588 13.179 10.866 1.00 35.93 323 VAL A CA 1
ATOM 749 C C . VAL A 1 109 ? 17.837 14.056 10.979 1.00 36.07 323 VAL A C 1
ATOM 750 O O . VAL A 1 109 ? 18.563 14.046 12.004 1.00 35.94 323 VAL A O 1
ATOM 754 N N . LYS A 1 110 ? 18.088 14.835 9.935 1.00 35.63 324 LYS A N 1
ATOM 755 C CA . LYS A 1 110 ? 19.258 15.708 9.942 1.00 37.72 324 LYS A CA 1
ATOM 756 C C . LYS A 1 110 ? 18.911 16.880 9.057 1.00 37.06 324 LYS A C 1
ATOM 757 O O . LYS A 1 110 ? 18.326 16.682 7.992 1.00 36.38 324 LYS A O 1
ATOM 763 N N . THR A 1 111 ? 19.203 18.101 9.499 1.00 35.50 325 THR A N 1
ATOM 764 C CA . THR A 1 111 ? 18.920 19.274 8.681 1.00 37.12 325 THR A CA 1
ATOM 765 C C . THR A 1 111 ? 19.774 20.464 9.072 1.00 37.95 325 THR A C 1
ATOM 766 O O . THR A 1 111 ? 20.117 20.609 10.237 1.00 36.88 325 THR A O 1
ATOM 770 N N . GLN A 1 112 ? 20.115 21.304 8.088 1.00 38.30 326 GLN A N 1
ATOM 771 C CA . GLN A 1 112 ? 20.765 22.580 8.423 1.00 39.28 326 GLN A CA 1
ATOM 772 C C . GLN A 1 112 ? 19.742 23.675 8.697 1.00 40.21 326 GLN A C 1
ATOM 773 O O . GLN A 1 112 ? 20.116 24.779 9.145 1.00 40.53 326 GLN A O 1
ATOM 779 N N . THR A 1 113 ? 18.458 23.374 8.462 1.00 39.24 327 THR A N 1
ATOM 780 C CA . THR A 1 113 ? 17.375 24.350 8.643 1.00 39.82 327 THR A CA 1
ATOM 781 C C . THR A 1 113 ? 16.231 23.838 9.530 1.00 39.37 327 THR A C 1
ATOM 782 O O . THR A 1 113 ? 15.095 23.720 9.080 1.00 40.48 327 THR A O 1
ATOM 786 N N . PRO A 1 114 ? 16.525 23.532 10.809 1.00 39.09 328 PRO A N 1
ATOM 787 C CA . PRO A 1 114 ? 15.490 22.922 11.626 1.00 39.20 328 PRO A CA 1
ATOM 788 C C . PRO A 1 114 ? 14.357 23.888 11.936 1.00 39.94 328 PRO A C 1
ATOM 789 O O . PRO A 1 114 ? 14.581 25.109 11.971 1.00 39.70 328 PRO A O 1
ATOM 793 N N . ASN A 1 115 ? 13.162 23.352 12.179 1.00 40.03 329 ASN A N 1
ATOM 794 C CA . ASN A 1 115 ? 12.041 24.188 12.561 1.00 40.54 329 ASN A CA 1
ATOM 795 C C . ASN A 1 115 ? 12.274 24.838 13.917 1.00 39.80 329 ASN A C 1
ATOM 796 O O . ASN A 1 115 ? 12.751 24.170 14.830 1.00 38.92 329 ASN A O 1
ATOM 801 N N . ARG A 1 116 ? 11.886 26.111 14.026 1.00 40.27 330 ARG A N 1
ATOM 802 C CA . ARG A 1 116 ? 12.075 26.917 15.247 1.00 41.02 330 ARG A CA 1
ATOM 803 C C . ARG A 1 116 ? 10.780 27.584 15.701 1.00 41.15 330 ARG A C 1
ATOM 804 O O . ARG A 1 116 ? 9.815 27.715 14.931 1.00 40.63 330 ARG A O 1
ATOM 812 N N . LYS A 1 117 ? 10.786 28.023 16.960 1.00 40.33 331 LYS A N 1
ATOM 813 C CA . LYS A 1 117 ? 9.868 29.052 17.408 1.00 41.10 331 LYS A CA 1
ATOM 814 C C . LYS A 1 117 ? 10.692 30.072 18.173 1.00 40.59 331 LYS A C 1
ATOM 815 O O . LYS A 1 117 ? 11.894 29.848 18.382 1.00 40.28 331 LYS A O 1
ATOM 821 N N . GLU A 1 118 ? 10.118 31.222 18.507 1.00 40.62 332 GLU A N 1
ATOM 822 C CA . GLU A 1 118 ? 10.940 32.269 19.138 1.00 40.13 332 GLU A CA 1
ATOM 823 C C . GLU A 1 118 ? 11.306 31.791 20.516 1.00 39.55 332 GLU A C 1
ATOM 824 O O . GLU A 1 118 ? 10.520 31.095 21.172 1.00 39.96 332 GLU A O 1
ATOM 830 N N . TRP A 1 119 ? 12.538 32.101 20.918 1.00 39.11 333 TRP A N 1
ATOM 831 C CA . TRP A 1 119 ? 12.994 31.785 22.274 1.00 38.21 333 TRP A CA 1
ATOM 832 C C . TRP A 1 119 ? 12.285 32.752 23.208 1.00 38.83 333 TRP A C 1
ATOM 833 O O . TRP A 1 119 ? 12.140 33.907 22.871 1.00 39.56 333 TRP A O 1
ATOM 844 N N . VAL A 1 120 ? 11.826 32.281 24.365 1.00 38.61 334 VAL A N 1
ATOM 845 C CA . VAL A 1 120 ? 11.186 33.183 25.301 1.00 39.19 334 VAL A CA 1
ATOM 846 C C . VAL A 1 120 ? 12.047 33.249 26.561 1.00 38.58 334 VAL A C 1
ATOM 847 O O . VAL A 1 120 ? 12.409 32.226 27.123 1.00 37.79 334 VAL A O 1
ATOM 851 N N . THR A 1 121 ? 12.356 34.469 27.000 1.00 39.95 335 THR A N 1
ATOM 852 C CA . THR A 1 121 ? 13.003 34.671 28.292 1.00 39.04 335 THR A CA 1
ATOM 853 C C . THR A 1 121 ? 11.930 35.266 29.232 1.00 39.79 335 THR A C 1
ATOM 854 O O . THR A 1 121 ? 11.515 36.400 29.006 1.00 39.91 335 THR A O 1
ATOM 858 N N . PRO A 1 122 ? 11.488 34.512 30.275 1.00 39.08 336 PRO A N 1
ATOM 859 C CA . PRO A 1 122 ? 10.501 35.009 31.219 1.00 38.70 336 PRO A CA 1
ATOM 860 C C . PRO A 1 122 ? 10.957 36.259 31.934 1.00 37.68 336 PRO A C 1
ATOM 861 O O . PRO A 1 122 ? 12.127 36.465 32.130 1.00 35.98 336 PRO A O 1
ATOM 865 N N . LYS A 1 123 ? 9.994 37.036 32.399 1.00 37.22 337 LYS A N 1
ATOM 866 C CA . LYS A 1 123 ? 10.275 38.324 33.037 1.00 36.80 337 LYS A CA 1
ATOM 867 C C . LYS A 1 123 ? 11.268 38.203 34.162 1.00 37.22 337 LYS A C 1
ATOM 868 O O . LYS A 1 123 ? 12.138 39.040 34.302 1.00 38.19 337 LYS A O 1
ATOM 870 N N . GLU A 1 124 ? 11.161 37.169 34.983 1.00 37.91 338 GLU A N 1
ATOM 871 C CA . GLU A 1 124 ? 12.083 37.000 36.104 1.00 38.07 338 GLU A CA 1
ATOM 872 C C . GLU A 1 124 ? 13.516 36.820 35.661 1.00 38.04 338 GLU A C 1
ATOM 873 O O . GLU A 1 124 ? 14.436 37.228 36.364 1.00 39.61 338 GLU A O 1
ATOM 879 N N . PHE A 1 125 ? 13.720 36.230 34.484 1.00 36.40 339 PHE A N 1
ATOM 880 C CA . PHE A 1 125 ? 15.090 36.135 33.985 1.00 36.32 339 PHE A CA 1
ATOM 881 C C . PHE A 1 125 ? 15.527 37.387 33.245 1.00 35.12 339 PHE A C 1
ATOM 882 O O . PHE A 1 125 ? 16.711 37.709 33.274 1.00 36.43 339 PHE A O 1
ATOM 890 N N . ARG A 1 126 ? 14.583 38.090 32.617 1.00 35.98 340 ARG A N 1
ATOM 891 C CA . ARG A 1 126 ? 14.926 39.361 31.974 1.00 35.78 340 ARG A CA 1
ATOM 892 C C . ARG A 1 126 ? 15.476 40.357 33.021 1.00 35.57 340 ARG A C 1
ATOM 893 O O . ARG A 1 126 ? 16.302 41.184 32.687 1.00 36.31 340 ARG A O 1
ATOM 901 N N . GLU A 1 127 ? 15.029 40.236 34.260 1.00 34.03 341 GLU A N 1
ATOM 902 C CA . GLU A 1 127 ? 15.434 41.163 35.339 1.00 34.98 341 GLU A CA 1
ATOM 903 C C . GLU A 1 127 ? 16.506 40.591 36.203 1.00 36.31 341 GLU A C 1
ATOM 904 O O . GLU A 1 127 ? 16.874 41.212 37.233 1.00 35.74 341 GLU A O 1
ATOM 910 N N . ILE A 1 128 ? 17.103 39.465 35.806 1.00 35.95 342 ILE A N 1
ATOM 911 C CA . ILE A 1 128 ? 17.933 38.730 36.755 1.00 36.55 342 ILE A CA 1
ATOM 912 C C . ILE A 1 128 ? 19.218 39.474 37.178 1.00 35.53 342 ILE A C 1
ATOM 913 O O . ILE A 1 128 ? 19.627 39.392 38.332 1.00 36.57 342 ILE A O 1
ATOM 918 N N . SER A 1 129 ? 19.778 40.299 36.304 1.00 36.01 343 SER A N 1
ATOM 919 C CA . SER A 1 129 ? 20.963 41.063 36.693 1.00 36.89 343 SER A CA 1
ATOM 920 C C . SER A 1 129 ? 20.627 42.115 37.748 1.00 36.60 343 SER A C 1
ATOM 921 O O . SER A 1 129 ? 21.333 42.272 38.740 1.00 36.32 343 SER A O 1
ATOM 924 N N . TYR A 1 130 ? 19.514 42.809 37.548 1.00 34.97 344 TYR A N 1
ATOM 925 C CA . TYR A 1 130 ? 19.047 43.791 38.532 1.00 34.53 344 TYR A CA 1
ATOM 926 C C . TYR A 1 130 ? 18.813 43.080 39.885 1.00 35.03 344 TYR A C 1
ATOM 927 O O . TYR A 1 130 ? 19.270 43.549 40.928 1.00 35.57 344 TYR A O 1
ATOM 936 N N . LEU A 1 131 ? 18.088 41.973 39.877 1.00 33.94 345 LEU A N 1
ATOM 937 C CA . LEU A 1 131 ? 17.808 41.227 41.111 1.00 34.92 345 LEU A CA 1
ATOM 938 C C . LEU A 1 131 ? 19.060 40.835 41.861 1.00 34.92 345 LEU A C 1
ATOM 939 O O . LEU A 1 131 ? 19.112 40.921 43.095 1.00 35.82 345 LEU A O 1
ATOM 944 N N . LYS A 1 132 ? 20.066 40.402 41.128 1.00 36.43 346 LYS A N 1
ATOM 945 C CA . LYS A 1 132 ? 21.280 39.856 41.783 1.00 36.78 346 LYS A CA 1
ATOM 946 C C . LYS A 1 132 ? 22.276 40.928 42.142 1.00 37.44 346 LYS A C 1
ATOM 947 O O . LYS A 1 132 ? 23.109 40.735 43.043 1.00 37.98 346 LYS A O 1
ATOM 953 N N . LYS A 1 133 ? 22.249 42.043 41.418 1.00 37.48 347 LYS A N 1
ATOM 954 C CA . LYS A 1 133 ? 23.343 43.005 41.546 1.00 38.49 347 LYS A CA 1
ATOM 955 C C . LYS A 1 133 ? 22.942 44.413 42.002 1.00 38.03 347 LYS A C 1
ATOM 956 O O . LYS A 1 133 ? 23.826 45.168 42.438 1.00 39.07 347 LYS A O 1
ATOM 962 N N . LEU A 1 134 ? 21.659 44.762 41.895 1.00 36.75 348 LEU A N 1
ATOM 963 C CA . LEU A 1 134 ? 21.231 46.147 42.157 1.00 36.22 348 LEU A CA 1
ATOM 964 C C . LEU A 1 134 ? 20.129 46.275 43.172 1.00 36.30 348 LEU A C 1
ATOM 965 O O . LEU A 1 134 ? 19.939 47.336 43.737 1.00 36.57 348 LEU A O 1
ATOM 970 N N . LYS A 1 135 ? 19.424 45.191 43.439 1.00 35.59 349 LYS A N 1
ATOM 971 C CA . LYS A 1 135 ? 18.235 45.294 44.305 1.00 35.89 349 LYS A CA 1
ATOM 972 C C . LYS A 1 135 ? 18.644 44.982 45.744 1.00 35.30 349 LYS A C 1
ATOM 973 O O . LYS A 1 135 ? 19.092 43.859 46.041 1.00 36.98 349 LYS A O 1
ATOM 979 N N . VAL A 1 136 ? 18.516 45.970 46.625 1.00 34.64 350 VAL A N 1
ATOM 980 C CA . VAL A 1 136 ? 18.881 45.765 48.021 1.00 35.52 350 VAL A CA 1
ATOM 981 C C . VAL A 1 136 ? 17.772 46.244 48.932 1.00 34.93 350 VAL A C 1
ATOM 982 O O . VAL A 1 136 ? 17.012 47.169 48.590 1.00 35.90 350 VAL A O 1
ATOM 986 N N . LYS A 1 137 ? 17.678 45.651 50.118 1.00 35.75 351 LYS A N 1
ATOM 987 C CA . LYS A 1 137 ? 16.758 46.175 51.103 1.00 35.76 351 LYS A CA 1
ATOM 988 C C . LYS A 1 137 ? 17.225 47.541 51.613 1.00 36.08 351 LYS A C 1
ATOM 989 O O . LYS A 1 137 ? 18.399 47.721 51.919 1.00 35.96 351 LYS A O 1
ATOM 995 N N . LYS A 1 138 ? 16.299 48.493 51.641 1.00 35.85 352 LYS A N 1
ATOM 996 C CA . LYS A 1 138 ? 16.564 49.860 52.130 1.00 36.44 352 LYS A CA 1
ATOM 997 C C . LYS A 1 138 ? 17.304 49.857 53.478 1.00 36.78 352 LYS A C 1
ATOM 998 O O . LYS A 1 138 ? 16.981 49.073 54.399 1.00 35.51 352 LYS A O 1
ATOM 1004 N N . GLN A 1 139 ? 18.321 50.698 53.599 1.00 34.97 353 GLN A N 1
ATOM 1005 C CA . GLN A 1 139 ? 18.958 50.857 54.910 1.00 35.15 353 GLN A CA 1
ATOM 1006 C C . GLN A 1 139 ? 19.030 52.329 55.291 1.00 34.63 353 GLN A C 1
ATOM 1007 O O . GLN A 1 139 ? 18.763 53.187 54.455 1.00 34.75 353 GLN A O 1
ATOM 1013 N N . ASP A 1 140 ? 19.397 52.618 56.535 1.00 33.77 354 ASP A N 1
ATOM 1014 C CA . ASP A 1 140 ? 19.521 53.996 57.001 1.00 34.19 354 ASP A CA 1
ATOM 1015 C C . ASP A 1 140 ? 20.948 54.492 56.774 1.00 33.80 354 ASP A C 1
ATOM 1016 O O . ASP A 1 140 ? 21.888 53.798 57.101 1.00 33.99 354 ASP A O 1
ATOM 1021 N N . ARG A 1 141 ? 21.092 55.726 56.288 1.00 33.67 355 ARG A N 1
ATOM 1022 C CA . ARG A 1 141 ? 22.405 56.345 56.147 1.00 33.53 355 ARG A CA 1
ATOM 1023 C C . ARG A 1 141 ? 23.087 56.441 57.500 1.00 32.78 355 ARG A C 1
ATOM 1024 O O . ARG A 1 141 ? 22.490 56.862 58.488 1.00 32.22 355 ARG A O 1
ATOM 1032 N N . ILE A 1 142 ? 24.364 56.091 57.509 1.00 32.24 356 ILE A N 1
ATOM 1033 C CA . ILE A 1 142 ? 25.205 56.220 58.708 1.00 32.61 356 ILE A CA 1
ATOM 1034 C C . ILE A 1 142 ? 26.123 57.399 58.477 1.00 34.06 356 ILE A C 1
ATOM 1035 O O . ILE A 1 142 ? 26.646 57.550 57.379 1.00 35.03 356 ILE A O 1
ATOM 1040 N N . PHE A 1 143 ? 26.284 58.243 59.487 1.00 35.10 357 PHE A N 1
ATOM 1041 C CA . PHE A 1 143 ? 27.182 59.391 59.392 1.00 37.19 357 PHE A CA 1
ATOM 1042 C C . PHE A 1 143 ? 28.422 59.156 60.243 1.00 39.42 357 PHE A C 1
ATOM 1043 O O . PHE A 1 143 ? 28.325 58.548 61.300 1.00 39.40 357 PHE A O 1
ATOM 1051 N N . PRO A 1 144 ? 29.586 59.646 59.790 1.00 41.83 358 PRO A N 1
ATOM 1052 C CA . PRO A 1 144 ? 30.808 59.475 60.564 1.00 44.03 358 PRO A CA 1
ATOM 1053 C C . PRO A 1 144 ? 30.693 60.197 61.911 1.00 45.32 358 PRO A C 1
ATOM 1054 O O . PRO A 1 144 ? 30.075 61.268 61.983 1.00 44.81 358 PRO A O 1
ATOM 1058 N N . PRO A 1 145 ? 31.242 59.599 62.984 1.00 47.27 359 PRO A N 1
ATOM 1059 C CA . PRO A 1 145 ? 31.252 60.225 64.312 1.00 48.42 359 PRO A CA 1
ATOM 1060 C C . PRO A 1 145 ? 31.982 61.571 64.332 1.00 49.57 359 PRO A C 1
ATOM 1061 O O . PRO A 1 145 ? 32.819 61.822 63.458 1.00 50.88 359 PRO A O 1
#

Radius of gyration: 20.11 Å; Cα contacts (8 Å, |Δi|>4): 137; chains: 1; bounding box: 27×61×74 Å

Organism: Homo sapiens (NCBI:txid9606)

Solvent-accessible surface area: 10263 Å² total; per-residue (Å²): 131,75,67,66,104,135,82,69,68,96,108,164,64,74,127,62,73,72,61,84,26,161,79,45,58,49,94,13,137,111,32,16,53,31,106,18,8,80,93,4,0,106,108,13,167,16,107,57,20,110,45,121,85,32,3,19,57,66,0,0,31,4,75,42,58,13,2,25,66,77,9,145,129,28,85,13,17,10,21,118,94,113,74,5,20,65,10,65,10,82,87,58,89,225,73,134,12,173,31,118,37,140,116,14,85,73,126,149,31,71,32,20,42,116,32,166,91,18,45,108,70,108,118,132,125,125,192,184,145,116,198,150,154,117,182

B-factor: mean 39.93, std 6.98, range [21.5, 69.28]

Foldseek 3Di:
DCVVVVVVVVVVVVVVLVVQLVVLLVVCVVFDDLVRLCVLCVVLVADQDPDSVVSSSQSSCCQSPARFFADPQARAHWDDDPPWTAGQAANDPPHGDGDTHNDGDHDHRDDDPCRVCRCCVVPPDDDDDDDDDDD

Sequence (135 aa):
KKEKDKDSKLEKALKAQNDLIWNIKDELKKVCSTNDLKELLIFNKQQVPSGESAILDRVADGMVFGALLPCEECSGQLVFKSDAYYCTGDVTAWTKCMVKTQTPNRKEWVTPKEFREISYLKKLKVKKQDRIFPP

InterPro domains:
  IPR001357 BRCT domain [PF00533] (387-461)
  IPR001357 BRCT domain [PS50172] (385-461)
  IPR001357 BRCT domain [SM00292] (387-466)
  IPR001510 Zinc finger, PARP-type [PF00645] (12-88)
  IPR001510 Zinc finger, PARP-type [PF00645] (116-199)
  IPR001510 Zinc finger, PARP-type [PS00347] (125-162)
  IPR001510 Zinc finger, PARP-type [PS50064] (9-93)
  IPR001510 Zinc finger, PARP-type [PS50064] (113-203)
  IPR001510 Zinc finger, PARP-type [SM01336] (12-90)
  IPR001510 Zinc finger, PARP-type [SM01336] (116-200)
  IPR004102 Poly(ADP-ribose) polymerase, regulatory domain [PF02877] (663-794)
  IPR004102 Poly(ADP-ribose) polymerase, regulatory domain [PS51060] (662-779)
  IPR008288 Poly [ADP-ribose] polymerase [PIRSF000489] (3-1011)
  IPR008893 WGR domain [PF05406] (554-630)
  IPR008893 WGR domain [PS51977] (542-638)
  IPR008893 WGR domain [SM00773] (553-633)
  IPR012317 Poly(ADP-ribose) polymerase, catalytic domain [PF00644] (808-1007)
  IPR012317 Poly(ADP-ribose) polymerase, catalytic domain [PS51059] (788-1014)
  IPR012982 PARP1-like, PADR1 domain, zinc ribbon fold [PF08063] (291-331)
  IPR036420 BRCT domain superfamily [G3DSA:3.40.50.10190] (380-492)

Nearest PDB structures (foldseek):
  2riq-assembly1_A-2  TM=1.007E+00  e=4.724E-26  Homo sapiens
  7s81-assembly1_J  TM=8.255E-01  e=5.242E-20  Homo sapiens
  4dqy-assembly2_E  TM=8.270E-01  e=8.799E-20  Homo sapiens
  4oqa-assembly1_A  TM=8.221E-01  e=8.799E-20  Homo sapiens
  7s81-assembly2_B  TM=8.435E-01  e=1.681E-19  Homo sapiens

CATH classification: 1.10.20.130 (+1 more: 2.20.25.630)

Secondary structure (DSSP, 8-state):
-HHHHHHHHHHHHHHHHHHHHHHHHHHHHHH--HHHHHHHHHHTT----SSHHHHHHHHHHHHHH-EEPPPTTT-PPEEEETTEEEE--EEETTEE---EESS--EE-----HHHHTHHHHHHT-----------

GO terms:
  GO:0090734 site of DNA damage (C, IDA)
  GO:0000785 chromatin (C, IDA)
  GO:0005634 nucleus (C, IDA)
  GO:0034244 negative regulation of transcription elongation by RNA polymerase II (P, IDA)
  GO:0003682 chromatin binding (F, IDA)
  GO:0003684 damaged DNA binding (F, IDA)
  GO:0003950 NAD+ poly-ADP-ribosyltransferase activity (F, IDA)
  GO:0043123 positive regulation of canonical NF-kappaB signal transduction (P, IDA)
  GO:1905051 regulation of base-excision repair (P, IDA)
  GO:0160049 negative regulation of cGAS/STING signaling pathway (P, IDA)
  GO:0032786 positive regulation of DNA-templated transcription, elongation (P, IDA)
  GO:0006281 DNA repair (P, IDA)
  GO:0006302 double-strand break repair (P, IDA)
  GO:0006974 DNA damage response (P, IDA)
  GO:0070212 protein poly-ADP-ribosylation (P, IDA)
  GO:0070213 protein auto-ADP-ribosylation (P, IDA)
  GO:0071168 protein localization to chromatin (P, IDA)
  GO:0140816 NAD+-histone H2BS6 serine ADP-ribosyltransferase activity (F, IDA)
  GO:0140817 NAD+-histone H3S10 serine ADP-ribosyltransferase activity (F, IDA)
  GO:1990404 NAD+-protein mono-ADP-ribosyltransferase activity (F, IDA)